Protein AF-A0A6P0S4K3-F1 (afdb_monomer)

Mean predicted aligned error: 12.16 Å

Secondary structure (DSSP, 8-state):
--B-STTTS-EEEE-TT-TTSBTTBEEEEEEEEEEE-TT-EEEEEEETTS-EEEEEEP--TTEEEEEEEEEEEEEEEEESGGGPPP--TTT--EEEEEEEEEPPP--------S-THHHHHHHHHHHHHHGGGS--

Radius of gyration: 24.84 Å; Cα contacts (8 Å, |Δi|>4): 291; chains: 1; bounding box: 32×40×87 Å

Nearest PDB structures (foldseek):
  7tl6-assembly2_B  TM=4.312E-01  e=3.578E-01  Mus musculus
  4xvh-assembly1_A  TM=4.071E-01  e=1.833E-01  Chaetomium
  7tl6-assembly1_A  TM=4.275E-01  e=6.246E-01  Mus musculus
  7ou8-assembly1_AAA  TM=5.231E-01  e=4.908E+00  Bacteroides thetaiotaomicron VPI-5482
  6zlx-assembly1_A  TM=2.315E-01  e=1.523E+00  Homo sapiens

Foldseek 3Di:
DKDWPLQQKKDKDFACPDPQEHNLGFFKKKWWFQAWFPVWKWWWWQFSVRDIDIDTDDRDHGDMDMDGDPSHTGMTIIDDPPNDMRPGRPGIGTMTHDIDTHHPPPCPDPDDPPDPVVVVVVVVVVVVVVVVPPDD

Sequence (136 aa):
PLYCAGCNGSFLLDFTSTSVGNDSGVFGVGFDVGRQNVFGTFAFVTFGDGSTDNFLVPERVTAFWGLTSDLLISSIHFGLENGESNTDNDVQRMALDNLTIGSARTSTEVPEPASPLAFLTFGAAAAGTVLKKQAA

Structure (mmCIF, N/CA/C/O backbone):
data_AF-A0A6P0S4K3-F1
#
_entry.id   AF-A0A6P0S4K3-F1
#
loop_
_atom_site.group_PDB
_atom_site.id
_atom_site.type_symbol
_atom_site.label_atom_id
_atom_site.label_alt_id
_atom_site.label_comp_id
_atom_site.label_asym_id
_atom_site.label_entity_id
_atom_site.label_seq_id
_atom_site.pdbx_PDB_ins_code
_atom_site.Cartn_x
_atom_site.Cartn_y
_atom_site.Cartn_z
_atom_site.occupancy
_atom_site.B_iso_or_equiv
_atom_site.auth_seq_id
_atom_site.auth_comp_id
_atom_site.auth_asym_id
_atom_site.auth_atom_id
_atom_site.pdbx_PDB_model_num
ATOM 1 N N . PRO A 1 1 ? 12.907 -10.240 7.567 1.00 66.50 1 PRO A N 1
ATOM 2 C CA . PRO A 1 1 ? 13.527 -10.825 6.360 1.00 66.50 1 PRO A CA 1
ATOM 3 C C . PRO A 1 1 ? 12.970 -10.116 5.135 1.00 66.50 1 PRO A C 1
ATOM 5 O O . PRO A 1 1 ? 11.758 -10.109 4.950 1.00 66.50 1 PRO A O 1
ATOM 8 N N . LEU A 1 2 ? 13.854 -9.528 4.329 1.00 84.88 2 LEU A N 1
ATOM 9 C CA . LEU A 1 2 ? 13.482 -8.713 3.178 1.00 84.88 2 LEU A CA 1
ATOM 10 C C . LEU A 1 2 ? 12.657 -9.511 2.154 1.00 84.88 2 LEU A C 1
ATOM 12 O O . LEU A 1 2 ? 13.146 -10.490 1.587 1.00 84.88 2 LEU A O 1
ATOM 16 N N . TYR A 1 3 ? 11.430 -9.068 1.893 1.00 87.31 3 TYR A N 1
ATOM 17 C CA . TYR A 1 3 ? 10.564 -9.594 0.846 1.00 87.31 3 TYR A CA 1
ATOM 18 C C . TYR A 1 3 ? 10.733 -8.786 -0.443 1.00 87.31 3 TYR A C 1
ATOM 20 O O . TYR A 1 3 ? 10.620 -7.561 -0.437 1.00 87.31 3 TYR A O 1
ATOM 28 N N . CYS A 1 4 ? 10.969 -9.475 -1.560 1.00 82.62 4 CYS A N 1
ATOM 29 C CA . CYS A 1 4 ? 10.865 -8.897 -2.896 1.00 82.62 4 CYS A CA 1
ATOM 30 C C . CYS A 1 4 ? 10.283 -9.924 -3.873 1.00 82.62 4 CYS A C 1
ATOM 32 O O . CYS A 1 4 ? 10.743 -11.066 -3.938 1.00 82.62 4 CYS A O 1
ATOM 34 N N . ALA A 1 5 ? 9.293 -9.520 -4.668 1.00 77.25 5 ALA A N 1
ATOM 35 C CA . ALA A 1 5 ? 8.714 -10.361 -5.712 1.00 77.25 5 ALA A CA 1
ATOM 36 C C . ALA A 1 5 ? 9.625 -10.352 -6.950 1.00 77.25 5 ALA A C 1
ATOM 38 O O . ALA A 1 5 ? 9.503 -9.521 -7.846 1.00 77.25 5 ALA A O 1
ATOM 39 N N . GLY A 1 6 ? 10.646 -11.212 -6.947 1.00 70.00 6 GLY A N 1
ATOM 40 C CA . GLY A 1 6 ? 11.636 -11.270 -8.029 1.00 70.00 6 GLY A CA 1
ATOM 41 C C . GLY A 1 6 ? 12.527 -10.025 -8.139 1.00 70.00 6 GLY A C 1
ATOM 42 O O . GLY A 1 6 ? 13.258 -9.900 -9.114 1.00 70.00 6 GLY A O 1
ATOM 43 N N . CYS A 1 7 ? 12.475 -9.114 -7.153 1.00 67.94 7 CYS A N 1
ATOM 44 C CA . CYS A 1 7 ? 13.267 -7.878 -7.046 1.00 67.94 7 CYS A CA 1
ATOM 45 C C . CYS A 1 7 ? 13.245 -6.953 -8.289 1.00 67.94 7 CYS A C 1
ATOM 47 O O . CYS A 1 7 ? 14.064 -6.033 -8.367 1.00 67.94 7 CYS A O 1
ATOM 49 N N . ASN A 1 8 ? 12.292 -7.184 -9.195 1.00 64.25 8 ASN A N 1
ATOM 50 C CA . ASN A 1 8 ? 12.103 -6.513 -10.485 1.00 64.25 8 ASN A CA 1
ATOM 51 C C . ASN A 1 8 ? 10.626 -6.143 -10.731 1.00 64.25 8 ASN A C 1
ATOM 53 O O . ASN A 1 8 ? 10.298 -5.589 -11.775 1.00 64.25 8 ASN A O 1
ATOM 57 N N . GLY A 1 9 ? 9.719 -6.547 -9.838 1.00 69.38 9 GLY A N 1
ATOM 58 C CA . GLY A 1 9 ? 8.324 -6.732 -10.199 1.00 69.38 9 GLY A CA 1
ATOM 59 C C . GLY A 1 9 ? 7.370 -6.240 -9.137 1.00 69.38 9 GLY A C 1
ATOM 60 O O . GLY A 1 9 ? 7.575 -6.431 -7.936 1.00 69.38 9 GLY A O 1
ATOM 61 N N . SER A 1 10 ? 6.322 -5.609 -9.640 1.00 84.62 10 SER A N 1
ATOM 62 C CA . SER A 1 10 ? 5.129 -5.246 -8.907 1.00 84.62 10 SER A CA 1
ATOM 63 C C . SER A 1 10 ? 4.549 -6.420 -8.134 1.00 84.62 10 SER A C 1
ATOM 65 O O . SER A 1 10 ? 4.626 -7.574 -8.561 1.00 84.62 10 SER A O 1
ATOM 67 N N . PHE A 1 11 ? 3.955 -6.125 -6.986 1.00 89.69 11 PHE A N 1
ATOM 68 C CA . PHE A 1 11 ? 3.259 -7.125 -6.192 1.00 89.69 11 PHE A CA 1
ATOM 69 C C . PHE A 1 11 ? 2.092 -6.504 -5.444 1.00 89.69 11 PHE A C 1
ATOM 71 O O . PHE A 1 11 ? 2.097 -5.319 -5.105 1.00 89.69 11 PHE A O 1
ATOM 78 N N . LEU A 1 12 ? 1.100 -7.346 -5.178 1.00 93.19 12 LEU A N 1
ATOM 79 C CA . LEU A 1 12 ? -0.090 -7.001 -4.426 1.00 93.19 12 LEU A CA 1
ATOM 80 C C . LEU A 1 12 ? 0.044 -7.526 -2.999 1.00 93.19 12 LEU A C 1
ATOM 82 O O . LEU A 1 12 ? 0.328 -8.707 -2.788 1.00 93.19 12 LEU A O 1
ATOM 86 N N . LEU A 1 13 ? -0.195 -6.653 -2.028 1.00 94.88 13 LEU A N 1
ATOM 87 C CA . LEU A 1 13 ? -0.540 -7.053 -0.672 1.00 94.88 13 LEU A CA 1
ATOM 88 C C . LEU A 1 13 ? -2.058 -6.987 -0.529 1.00 94.88 13 LEU A C 1
ATOM 90 O O . LEU A 1 13 ? -2.640 -5.922 -0.726 1.00 94.88 13 LEU A O 1
ATOM 94 N N . ASP A 1 14 ? -2.674 -8.114 -0.190 1.00 96.75 14 ASP A N 1
ATOM 95 C CA . ASP A 1 14 ? -4.106 -8.237 0.080 1.00 96.75 14 ASP A CA 1
ATOM 96 C C . ASP A 1 14 ? -4.325 -8.418 1.587 1.00 96.75 14 ASP A C 1
ATOM 98 O O . ASP A 1 14 ? -3.719 -9.288 2.221 1.00 96.75 14 ASP A O 1
ATOM 102 N N . PHE A 1 15 ? -5.172 -7.568 2.164 1.00 97.62 15 PHE A N 1
ATOM 103 C CA . PHE A 1 15 ? -5.478 -7.534 3.590 1.00 97.62 15 PHE A CA 1
ATOM 104 C C . PHE A 1 15 ? -6.905 -7.983 3.915 1.00 97.62 15 PHE A C 1
ATOM 106 O O . PHE A 1 15 ? -7.294 -7.932 5.079 1.00 97.62 15 PHE A O 1
ATOM 113 N N . THR A 1 16 ? -7.674 -8.463 2.936 1.00 96.12 16 THR A N 1
ATOM 114 C CA . THR A 1 16 ? -9.056 -8.938 3.141 1.00 96.12 16 THR A CA 1
ATOM 115 C C . THR A 1 16 ? -9.134 -10.314 3.814 1.00 96.12 16 THR A C 1
ATOM 117 O O . THR A 1 16 ? -10.187 -10.707 4.303 1.00 96.12 16 THR A O 1
ATOM 120 N N . SER A 1 17 ? -8.012 -11.042 3.901 1.00 94.56 17 SER A N 1
ATOM 121 C CA . SER A 1 17 ? -7.923 -12.383 4.503 1.00 94.56 17 SER A CA 1
ATOM 122 C C . SER A 1 17 ? -6.881 -12.464 5.633 1.00 94.56 17 SER A C 1
ATOM 124 O O . SER A 1 17 ? -6.106 -13.421 5.724 1.00 94.56 17 SER A O 1
ATOM 126 N N . THR A 1 18 ? -6.830 -11.458 6.509 1.00 91.44 18 THR A N 1
ATOM 127 C CA . THR A 1 18 ? -5.901 -11.410 7.655 1.00 91.44 18 THR A CA 1
ATOM 128 C C . THR A 1 18 ? -6.611 -11.526 9.003 1.00 91.44 18 THR A C 1
ATOM 130 O O . THR A 1 18 ? -7.740 -11.079 9.167 1.00 91.44 18 THR A O 1
ATOM 133 N N . SER A 1 19 ? -5.925 -12.066 10.016 1.00 92.50 19 SER A N 1
ATOM 134 C CA . SER A 1 19 ? -6.440 -12.157 11.392 1.00 92.50 19 SER A CA 1
ATOM 135 C C . SER A 1 19 ? -6.407 -10.831 12.165 1.00 92.50 19 SER A C 1
ATOM 137 O O . SER A 1 19 ? -6.845 -10.783 13.310 1.00 92.50 19 SER A O 1
ATOM 139 N N . VAL A 1 20 ? -5.814 -9.781 11.586 1.00 90.88 20 VAL A N 1
ATOM 140 C CA . VAL A 1 20 ? -5.626 -8.458 12.214 1.00 90.88 20 VAL A CA 1
ATOM 141 C C . VAL A 1 20 ? -6.648 -7.433 11.697 1.00 90.88 20 VAL A C 1
ATOM 143 O O . VAL A 1 20 ? -6.693 -6.311 12.183 1.00 90.88 20 VAL A O 1
ATOM 146 N N . GLY A 1 21 ? -7.470 -7.790 10.713 1.00 91.31 21 GLY A N 1
ATOM 147 C CA . GLY A 1 21 ? -8.444 -6.905 10.076 1.00 91.31 21 GLY A CA 1
ATOM 148 C C . GLY A 1 21 ? -9.831 -7.534 10.023 1.00 91.31 21 GLY A C 1
ATOM 149 O O . GLY A 1 21 ? -10.176 -8.389 10.839 1.00 91.31 21 GLY A O 1
ATOM 150 N N . ASN A 1 22 ? -10.618 -7.097 9.050 1.00 92.88 22 ASN A N 1
ATOM 151 C CA . ASN A 1 22 ? -11.867 -7.734 8.648 1.00 92.88 22 ASN A CA 1
ATOM 152 C C . ASN A 1 22 ? -11.896 -7.885 7.117 1.00 92.88 22 ASN A C 1
ATOM 154 O O . ASN A 1 22 ? -10.925 -7.554 6.438 1.00 92.88 22 ASN A O 1
ATOM 158 N N . ASP A 1 23 ? -13.026 -8.338 6.578 1.00 95.06 23 ASP A N 1
ATOM 159 C CA . ASP A 1 23 ? -13.201 -8.570 5.139 1.00 95.06 23 ASP A CA 1
ATOM 160 C C . ASP A 1 23 ? -13.061 -7.292 4.282 1.00 95.06 23 ASP A C 1
ATOM 162 O O . ASP A 1 23 ? -12.895 -7.371 3.068 1.00 95.06 23 ASP A O 1
ATOM 166 N N . SER A 1 24 ? -13.104 -6.105 4.896 1.00 95.38 24 SER A N 1
ATOM 167 C CA . SER A 1 24 ? -12.876 -4.807 4.247 1.00 95.38 24 SER A CA 1
ATOM 168 C C . SER A 1 24 ? -11.422 -4.320 4.344 1.00 95.38 24 SER A C 1
ATOM 170 O O . SER A 1 24 ? -11.077 -3.320 3.716 1.00 95.38 24 SER A O 1
ATOM 172 N N . GLY A 1 25 ? -10.558 -5.005 5.102 1.00 96.38 25 GLY A N 1
ATOM 173 C CA . GLY A 1 25 ? -9.129 -4.714 5.208 1.00 96.38 25 GLY A CA 1
ATOM 174 C C . GLY A 1 25 ? -8.638 -4.400 6.624 1.00 96.38 25 GLY A C 1
ATOM 175 O O . GLY A 1 25 ? -9.231 -4.788 7.635 1.00 96.38 25 GLY A O 1
ATOM 176 N N . VAL A 1 26 ? -7.510 -3.691 6.697 1.00 97.44 26 VAL A N 1
ATOM 177 C CA . VAL A 1 26 ? -6.837 -3.288 7.946 1.00 97.44 26 VAL A CA 1
ATOM 178 C C . VAL A 1 26 ? -6.836 -1.772 8.109 1.00 97.44 26 VAL A C 1
ATOM 180 O O . VAL A 1 26 ? -6.854 -1.032 7.137 1.00 97.44 26 VAL A O 1
ATOM 183 N N . PHE A 1 27 ? -6.777 -1.276 9.340 1.00 96.88 27 PHE A N 1
ATOM 184 C CA . PHE A 1 27 ? -6.751 0.169 9.589 1.00 96.88 27 PHE A CA 1
ATOM 185 C C . PHE A 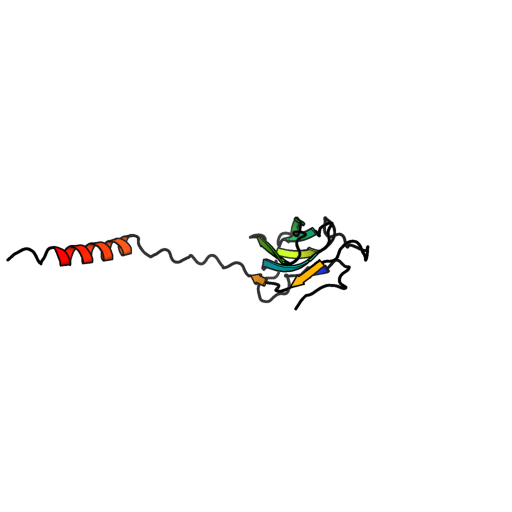1 27 ? -5.416 0.805 9.218 1.00 96.88 27 PHE A C 1
ATOM 187 O O . PHE A 1 27 ? -5.383 1.921 8.707 1.00 96.88 27 PHE A O 1
ATOM 194 N N . GLY A 1 28 ? -4.317 0.112 9.509 1.00 96.94 28 GLY A N 1
ATOM 195 C CA . GLY A 1 28 ? -2.974 0.628 9.299 1.00 96.94 28 GLY A CA 1
ATOM 196 C C . GLY A 1 28 ? -2.055 -0.407 8.683 1.00 96.94 28 GLY A C 1
ATOM 197 O O . GLY A 1 28 ? -2.113 -1.584 9.043 1.00 96.94 28 GLY A O 1
ATOM 198 N N . VAL A 1 29 ? -1.188 0.061 7.791 1.00 97.69 29 VAL A N 1
ATOM 199 C CA . VAL A 1 29 ? -0.111 -0.708 7.168 1.00 97.69 29 VAL A CA 1
ATOM 200 C C . VAL A 1 29 ? 1.170 0.111 7.241 1.00 97.69 29 VAL A C 1
ATOM 202 O O . VAL A 1 29 ? 1.158 1.308 6.967 1.00 97.69 29 VAL A O 1
ATOM 205 N N . GLY A 1 30 ? 2.288 -0.524 7.571 1.00 95.50 30 GLY A N 1
ATOM 206 C CA . GLY A 1 30 ? 3.606 0.089 7.481 1.00 95.50 30 GLY A CA 1
ATOM 207 C C . GLY A 1 30 ? 4.711 -0.943 7.326 1.00 95.50 30 GLY A C 1
ATOM 208 O O . GLY A 1 30 ? 4.524 -2.109 7.660 1.00 95.50 30 GLY A O 1
ATOM 209 N N . PHE A 1 31 ? 5.848 -0.534 6.783 1.00 93.12 31 PHE A N 1
ATOM 210 C CA . PHE A 1 31 ? 6.996 -1.406 6.547 1.00 93.12 31 PHE A CA 1
ATOM 211 C C . PHE A 1 31 ? 8.276 -0.585 6.373 1.00 93.12 31 PHE A C 1
ATOM 213 O O . PHE A 1 31 ? 8.245 0.613 6.076 1.00 93.12 31 PHE A O 1
ATOM 220 N N . ASP A 1 32 ? 9.409 -1.263 6.508 1.00 91.31 32 ASP A N 1
ATOM 221 C CA . ASP A 1 32 ? 10.712 -0.717 6.163 1.00 91.31 32 ASP A CA 1
ATOM 222 C C . ASP A 1 32 ? 10.977 -0.908 4.665 1.00 91.31 32 ASP A C 1
ATOM 224 O O . ASP A 1 32 ? 10.902 -2.016 4.126 1.00 91.31 32 ASP A O 1
ATOM 228 N N . VAL A 1 33 ? 11.316 0.181 3.979 1.00 87.62 33 VAL A N 1
ATOM 229 C CA . VAL A 1 33 ? 11.730 0.190 2.575 1.00 87.62 33 VAL A CA 1
ATOM 230 C C . VAL A 1 33 ? 13.167 -0.329 2.499 1.00 87.62 33 VAL A C 1
ATOM 232 O O . VAL A 1 33 ? 14.136 0.381 2.793 1.00 87.62 33 VAL A O 1
ATOM 235 N N . GLY A 1 34 ? 13.318 -1.598 2.125 1.00 79.38 34 GLY A N 1
ATOM 236 C CA . GLY A 1 34 ? 14.613 -2.276 2.122 1.00 79.38 34 GLY A CA 1
ATOM 237 C C . GLY A 1 34 ? 15.416 -2.077 0.837 1.00 79.38 34 GLY A C 1
ATOM 238 O O . GLY A 1 34 ? 16.640 -1.961 0.886 1.00 79.38 34 GLY A O 1
ATOM 239 N N . ARG A 1 35 ? 14.750 -2.004 -0.322 1.00 75.38 35 ARG A N 1
ATOM 240 C CA . ARG A 1 35 ? 15.341 -1.548 -1.593 1.00 75.38 35 ARG A CA 1
ATOM 241 C C . ARG A 1 35 ? 14.281 -0.833 -2.406 1.00 75.38 35 ARG A C 1
ATOM 243 O O . ARG A 1 35 ? 13.183 -1.362 -2.555 1.00 75.38 35 ARG A O 1
ATOM 250 N N . GLN A 1 36 ? 14.652 0.309 -2.970 1.00 69.44 36 GLN A N 1
ATOM 251 C CA . GLN A 1 36 ? 13.799 1.021 -3.902 1.00 69.44 36 GLN A CA 1
ATOM 252 C C . GLN A 1 36 ? 14.579 1.530 -5.114 1.00 69.44 36 GLN A C 1
ATOM 254 O O . GLN A 1 36 ? 15.798 1.703 -5.080 1.00 69.44 36 GLN A O 1
ATOM 259 N N . ASN A 1 37 ? 13.837 1.725 -6.192 1.00 67.62 37 ASN A N 1
ATOM 260 C CA . ASN A 1 37 ? 14.230 2.389 -7.416 1.00 67.62 37 ASN A CA 1
ATOM 261 C C . ASN A 1 37 ? 14.514 3.897 -7.250 1.00 67.62 37 ASN A C 1
ATOM 263 O O . ASN A 1 37 ? 13.861 4.573 -6.461 1.00 67.62 37 ASN A O 1
ATOM 267 N N . VAL A 1 38 ? 15.408 4.423 -8.092 1.00 66.69 38 VAL A N 1
ATOM 268 C CA . VAL A 1 38 ? 15.688 5.858 -8.270 1.00 66.69 38 VAL A CA 1
ATOM 269 C C . VAL A 1 38 ? 14.572 6.630 -8.983 1.00 66.69 38 VAL A C 1
ATOM 271 O O . VAL A 1 38 ? 14.538 7.845 -8.871 1.00 66.69 38 VAL A O 1
ATOM 274 N N . PHE A 1 39 ? 13.6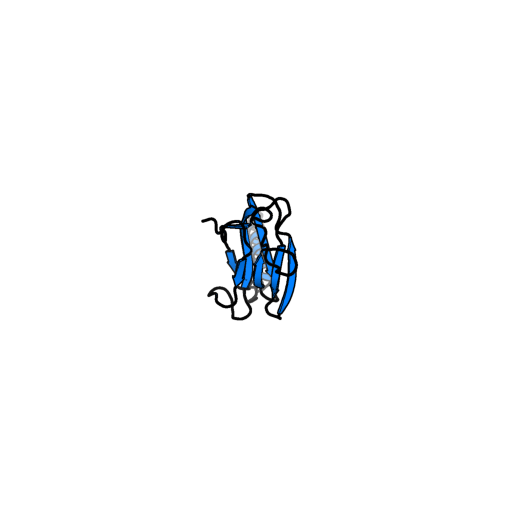73 5.958 -9.712 1.00 70.00 39 PHE A N 1
ATOM 275 C CA . PHE A 1 39 ? 12.487 6.585 -10.322 1.00 70.00 39 PHE A CA 1
ATOM 276 C C . PHE A 1 39 ? 11.228 6.458 -9.450 1.00 70.00 39 PHE A C 1
ATOM 278 O O . PHE A 1 39 ? 10.119 6.698 -9.923 1.00 70.00 39 PHE A O 1
ATOM 285 N N . GLY A 1 40 ? 11.382 6.029 -8.194 1.00 77.31 40 GLY A N 1
ATOM 286 C CA . GLY A 1 40 ? 10.271 5.809 -7.278 1.00 77.31 40 GLY A CA 1
ATOM 287 C C . GLY A 1 40 ? 9.438 4.561 -7.591 1.00 77.31 40 GLY A C 1
ATOM 288 O O . GLY A 1 40 ? 9.690 3.796 -8.529 1.00 77.31 40 GLY A O 1
ATOM 289 N N . THR A 1 41 ? 8.460 4.317 -6.723 1.00 86.00 41 THR A N 1
ATOM 290 C CA . THR A 1 41 ? 7.455 3.250 -6.830 1.00 86.00 41 THR A CA 1
ATOM 291 C C . THR A 1 41 ? 6.157 3.794 -6.258 1.00 86.00 41 THR A C 1
ATOM 293 O O . THR A 1 41 ? 6.176 4.457 -5.217 1.00 86.00 41 THR A O 1
ATOM 296 N N . PHE A 1 42 ? 5.045 3.516 -6.929 1.00 90.62 42 PHE A N 1
ATOM 297 C CA . PHE A 1 42 ? 3.724 3.859 -6.431 1.00 90.62 42 PHE A CA 1
ATOM 298 C C . PHE A 1 42 ? 3.183 2.728 -5.566 1.00 90.62 42 PHE A C 1
ATOM 300 O O . PHE A 1 42 ? 3.296 1.555 -5.916 1.00 90.62 42 PHE A O 1
ATOM 307 N N . ALA A 1 43 ? 2.597 3.102 -4.437 1.00 93.62 43 ALA A N 1
ATOM 308 C CA . ALA A 1 43 ? 1.666 2.295 -3.676 1.00 93.62 43 ALA A CA 1
ATOM 309 C C . ALA A 1 43 ? 0.256 2.707 -4.112 1.00 93.62 43 ALA A C 1
ATOM 311 O O . ALA A 1 43 ? -0.262 3.730 -3.659 1.00 93.62 43 ALA A O 1
ATOM 312 N N . PHE A 1 44 ? -0.339 1.937 -5.020 1.00 97.00 44 PHE A N 1
ATOM 313 C CA . PHE A 1 44 ? -1.738 2.098 -5.394 1.00 97.00 44 PHE A CA 1
ATOM 314 C C . PHE A 1 44 ? -2.606 1.389 -4.357 1.00 97.00 44 PHE A C 1
ATOM 316 O O . PHE A 1 44 ? -2.573 0.163 -4.228 1.00 97.00 44 PHE A O 1
ATOM 323 N N . VAL A 1 45 ? -3.324 2.177 -3.567 1.00 98.50 45 VAL A N 1
ATOM 324 C CA . VAL A 1 45 ? -4.102 1.711 -2.421 1.00 98.50 45 VAL A CA 1
ATOM 325 C C . VAL A 1 45 ? -5.556 1.576 -2.835 1.00 98.50 45 VAL A C 1
ATOM 327 O O . VAL A 1 45 ? -6.114 2.492 -3.432 1.00 98.50 45 VAL A O 1
ATOM 330 N N . THR A 1 46 ? -6.179 0.457 -2.479 1.00 98.62 46 THR A N 1
ATOM 331 C CA . THR A 1 46 ? -7.631 0.269 -2.563 1.00 98.62 46 THR A CA 1
ATOM 332 C C . THR A 1 46 ? -8.196 0.230 -1.152 1.00 98.62 46 THR A C 1
ATOM 334 O O . THR A 1 46 ? -7.742 -0.560 -0.317 1.00 98.62 46 THR A O 1
ATOM 337 N N . PHE A 1 47 ? -9.181 1.075 -0.872 1.00 98.50 47 PHE A N 1
ATOM 338 C CA . PHE A 1 47 ? -9.833 1.144 0.431 1.00 98.50 47 PHE A CA 1
ATOM 339 C C . PHE A 1 47 ? -11.025 0.184 0.526 1.00 98.50 47 PHE A C 1
ATOM 341 O O . PHE A 1 47 ? -11.468 -0.373 -0.479 1.00 98.50 47 PHE A O 1
ATOM 348 N N . GLY A 1 48 ? -11.550 -0.028 1.733 1.00 97.06 48 GLY A N 1
ATOM 349 C CA . GLY A 1 48 ? -12.658 -0.951 1.990 1.00 97.06 48 GLY A CA 1
ATOM 350 C C . GLY A 1 48 ? -13.979 -0.573 1.308 1.00 97.06 48 GLY A C 1
ATOM 351 O O . GLY A 1 48 ? -14.827 -1.439 1.110 1.00 97.06 48 GLY A O 1
ATOM 352 N N . ASP A 1 49 ? -14.151 0.690 0.906 1.00 97.25 49 ASP A N 1
ATOM 353 C CA . ASP A 1 49 ? -15.291 1.164 0.106 1.00 97.25 49 ASP A CA 1
ATOM 354 C C . ASP A 1 49 ? -15.073 1.034 -1.417 1.00 97.25 49 ASP A C 1
ATOM 356 O O . ASP A 1 49 ? -15.951 1.385 -2.206 1.00 97.25 49 ASP A O 1
ATOM 360 N N . GLY A 1 50 ? -13.911 0.523 -1.835 1.00 97.62 50 GLY A N 1
ATOM 361 C CA . GLY A 1 50 ? -13.509 0.382 -3.232 1.00 97.62 50 GLY A CA 1
ATOM 362 C C . GLY A 1 50 ? -12.916 1.646 -3.858 1.00 97.62 50 GLY A C 1
ATOM 363 O O . GLY A 1 50 ? -12.513 1.599 -5.021 1.00 97.62 50 GLY A O 1
ATOM 364 N N . SER A 1 51 ? -12.834 2.764 -3.128 1.00 98.38 51 SER A N 1
ATOM 365 C CA . SER A 1 51 ? -12.100 3.944 -3.593 1.00 98.38 51 SER A CA 1
ATOM 366 C C . SER A 1 51 ? -10.593 3.673 -3.639 1.00 98.38 51 SER A C 1
ATOM 368 O O . 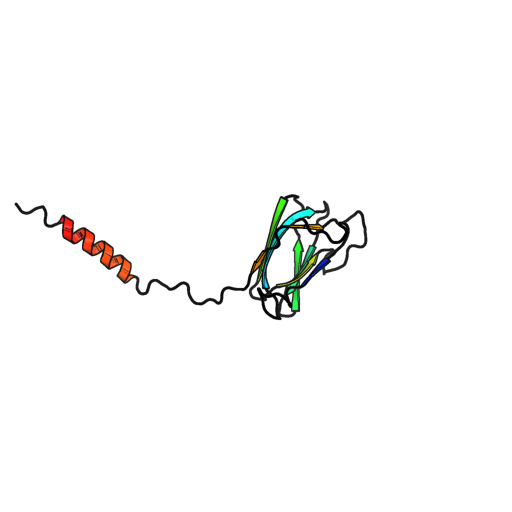SER A 1 51 ? -10.085 2.751 -2.993 1.00 98.38 51 SER A O 1
ATOM 370 N N . THR A 1 52 ? -9.865 4.457 -4.435 1.00 98.62 52 THR A N 1
ATOM 371 C CA . THR A 1 52 ? -8.436 4.230 -4.678 1.00 98.62 52 THR A CA 1
ATOM 372 C C . THR A 1 52 ? -7.627 5.512 -4.625 1.00 98.62 52 THR A C 1
ATOM 374 O O . THR A 1 52 ? -8.123 6.561 -5.035 1.00 98.62 52 THR A O 1
ATOM 377 N N . ASP A 1 53 ? -6.367 5.409 -4.207 1.00 98.31 53 ASP A N 1
ATOM 378 C CA . ASP A 1 53 ? -5.427 6.532 -4.201 1.00 98.31 53 ASP A CA 1
ATOM 379 C C . ASP A 1 53 ? -3.988 6.071 -4.497 1.00 98.31 53 ASP A C 1
ATOM 381 O O . ASP A 1 53 ? -3.631 4.907 -4.293 1.00 98.31 53 ASP A O 1
ATOM 385 N N . ASN A 1 54 ? -3.160 6.984 -5.006 1.00 96.94 54 ASN A N 1
ATOM 386 C CA . ASN A 1 54 ? -1.768 6.732 -5.368 1.00 96.94 54 ASN A CA 1
ATOM 387 C C . ASN A 1 54 ? -0.830 7.446 -4.396 1.00 96.94 54 ASN A C 1
ATOM 389 O O . ASN A 1 54 ? -0.805 8.674 -4.320 1.00 96.94 54 ASN A O 1
ATOM 393 N N . PHE A 1 55 ? 0.033 6.683 -3.728 1.00 94.31 55 PHE A N 1
ATOM 394 C CA . PHE A 1 55 ? 1.063 7.241 -2.857 1.00 94.31 55 PHE A CA 1
ATOM 395 C C . PHE A 1 55 ? 2.451 6.929 -3.392 1.00 94.31 55 PHE A C 1
ATOM 397 O O . PHE A 1 55 ? 2.772 5.785 -3.706 1.00 94.31 55 PHE A O 1
ATOM 404 N N . LEU A 1 56 ? 3.312 7.942 -3.442 1.00 89.69 56 LEU A N 1
ATOM 405 C CA . LEU A 1 56 ? 4.726 7.720 -3.713 1.00 89.69 56 LEU A CA 1
ATOM 406 C C . LEU A 1 56 ? 5.397 7.112 -2.483 1.00 89.69 56 LEU A C 1
ATOM 408 O O . LEU A 1 56 ? 5.339 7.667 -1.381 1.00 89.69 56 LEU A O 1
ATOM 412 N N . VAL A 1 57 ? 6.075 5.985 -2.683 1.00 87.62 57 VAL A N 1
ATOM 413 C CA . VAL A 1 57 ? 6.964 5.425 -1.668 1.00 87.62 57 VAL A CA 1
ATOM 414 C C . VAL A 1 57 ? 8.309 6.169 -1.747 1.00 87.62 57 VAL A C 1
ATOM 416 O O . VAL A 1 57 ? 8.852 6.296 -2.848 1.00 87.62 57 VAL A O 1
ATOM 419 N N . PRO A 1 58 ? 8.853 6.687 -0.631 1.00 77.94 58 PRO A N 1
ATOM 420 C CA . PRO A 1 58 ? 10.073 7.489 -0.634 1.00 77.94 58 PRO A CA 1
ATOM 421 C C . PRO A 1 58 ? 11.302 6.714 -1.114 1.00 77.94 58 PRO A C 1
ATOM 423 O O . PRO A 1 58 ? 11.719 5.782 -0.442 1.00 77.94 58 PRO A O 1
ATOM 426 N N . GLU A 1 59 ? 11.970 7.208 -2.162 1.00 72.69 59 GLU A N 1
ATOM 427 C CA . GLU A 1 59 ? 13.136 6.617 -2.864 1.00 72.69 59 GLU A CA 1
ATOM 428 C C . GLU A 1 59 ? 14.363 6.249 -1.997 1.00 72.69 59 GLU A C 1
ATOM 430 O O . GLU A 1 59 ? 15.367 5.731 -2.492 1.00 72.69 59 GLU A O 1
ATOM 435 N N . ARG A 1 60 ? 14.342 6.544 -0.697 1.00 66.38 60 ARG A N 1
ATOM 436 C CA . ARG A 1 60 ? 15.478 6.323 0.196 1.00 66.38 60 ARG A CA 1
ATOM 437 C C . ARG A 1 60 ? 15.492 4.875 0.675 1.0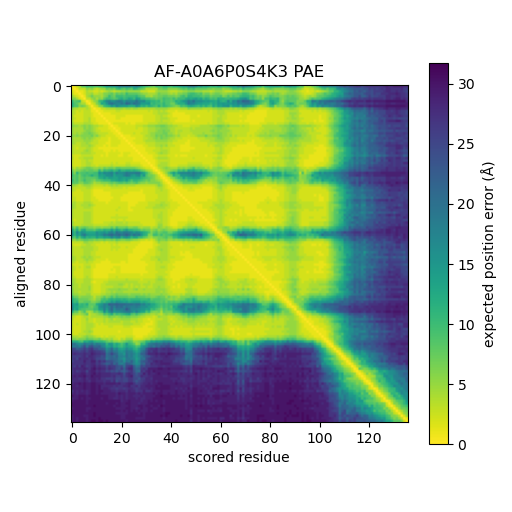0 66.38 60 ARG A C 1
ATOM 439 O O . ARG A 1 60 ? 14.618 4.447 1.423 1.00 66.38 60 ARG A O 1
ATOM 446 N N . VAL A 1 61 ? 16.557 4.153 0.322 1.00 62.62 61 VAL A N 1
ATOM 447 C CA . VAL A 1 61 ? 16.956 2.930 1.032 1.00 62.62 61 VAL A CA 1
ATOM 448 C C . VAL A 1 61 ? 17.041 3.235 2.531 1.00 62.62 61 VAL A C 1
ATOM 450 O O . VAL A 1 61 ? 17.680 4.216 2.903 1.00 62.62 61 VAL A O 1
ATOM 453 N N . THR A 1 62 ? 16.375 2.414 3.353 1.00 70.56 62 THR A N 1
ATOM 454 C CA . THR A 1 62 ? 16.230 2.549 4.819 1.00 70.56 62 THR A CA 1
ATOM 455 C C . THR A 1 62 ? 15.295 3.668 5.298 1.00 70.56 62 THR A C 1
ATOM 457 O O . THR A 1 62 ? 15.633 4.416 6.218 1.00 70.56 62 THR A O 1
ATOM 460 N N . ALA A 1 63 ? 14.116 3.792 4.691 1.00 82.69 63 ALA A N 1
ATOM 461 C CA . ALA A 1 63 ? 13.020 4.614 5.206 1.00 82.69 63 ALA A CA 1
ATOM 462 C C . ALA A 1 63 ? 11.870 3.736 5.713 1.00 82.69 63 ALA A C 1
ATOM 464 O O . ALA A 1 63 ? 11.670 2.633 5.216 1.00 82.69 63 ALA A O 1
ATOM 465 N N . PHE A 1 64 ? 11.094 4.243 6.667 1.00 90.12 64 PHE A N 1
ATOM 466 C CA . PHE A 1 64 ? 9.796 3.667 7.006 1.00 90.12 64 PHE A CA 1
ATOM 467 C C . PHE A 1 64 ? 8.719 4.331 6.146 1.00 90.12 64 PHE A C 1
ATOM 469 O O . PHE A 1 64 ? 8.700 5.559 6.019 1.00 90.12 64 PHE A O 1
ATOM 476 N N . TRP A 1 65 ? 7.813 3.534 5.587 1.00 91.94 65 TRP A N 1
ATOM 477 C CA . TRP A 1 65 ? 6.592 4.022 4.953 1.00 91.94 65 TRP A CA 1
ATOM 478 C C . TRP A 1 65 ? 5.384 3.401 5.641 1.00 91.94 65 TRP A C 1
ATOM 480 O O . TRP A 1 65 ? 5.396 2.218 5.979 1.00 91.94 65 TRP A O 1
ATOM 490 N N . GLY A 1 66 ? 4.330 4.190 5.830 1.00 95.00 66 GLY A N 1
ATOM 491 C CA . GLY A 1 66 ? 3.086 3.689 6.386 1.00 95.00 66 GLY A CA 1
ATOM 492 C C . GLY A 1 66 ? 1.902 4.603 6.118 1.00 95.00 66 GLY A C 1
ATOM 493 O O . GLY A 1 66 ? 2.058 5.793 5.842 1.00 95.00 66 GLY A O 1
ATOM 494 N N . LEU A 1 67 ? 0.719 4.011 6.215 1.00 96.31 67 LEU A N 1
ATOM 495 C CA . LEU A 1 67 ? -0.573 4.630 5.975 1.00 96.31 67 LEU A CA 1
ATOM 496 C C . LEU A 1 67 ? -1.584 4.099 6.995 1.00 96.31 67 LEU A C 1
ATOM 498 O O . LEU A 1 67 ? -1.581 2.912 7.324 1.00 96.31 67 LEU A O 1
ATOM 502 N N . THR A 1 68 ? -2.474 4.973 7.455 1.00 96.75 68 THR A N 1
ATOM 503 C CA . THR A 1 68 ? -3.677 4.605 8.212 1.00 96.75 68 THR A CA 1
ATOM 504 C C . THR A 1 68 ? -4.905 5.208 7.546 1.00 96.75 68 THR A C 1
ATOM 506 O O . THR A 1 68 ? -4.822 6.329 7.046 1.00 96.75 68 THR A O 1
ATOM 509 N N . SER A 1 69 ? -6.038 4.508 7.566 1.00 95.81 69 SER A N 1
ATOM 510 C CA . SER A 1 69 ? -7.298 5.007 7.007 1.00 95.81 69 SER A CA 1
ATOM 511 C C . SER A 1 69 ? -8.511 4.445 7.744 1.00 95.81 69 SER A C 1
ATOM 513 O O . SER A 1 69 ? -8.596 3.239 7.983 1.00 95.81 69 SER A O 1
ATOM 515 N N . ASP A 1 70 ? -9.484 5.313 8.034 1.00 94.69 70 ASP A N 1
ATOM 516 C CA . ASP A 1 70 ? -10.794 4.917 8.571 1.00 94.69 70 ASP A CA 1
ATOM 517 C C . ASP A 1 70 ? -11.652 4.177 7.532 1.00 94.69 70 ASP A C 1
ATOM 519 O O . ASP A 1 70 ? -12.541 3.413 7.901 1.00 94.69 70 ASP A O 1
ATOM 523 N N . LEU A 1 71 ? -11.356 4.344 6.236 1.00 96.44 71 LEU A N 1
ATOM 524 C CA . LEU A 1 71 ? -11.988 3.574 5.157 1.00 96.44 71 LEU A CA 1
ATOM 525 C C . LEU A 1 71 ? -11.462 2.133 5.073 1.00 96.44 71 LEU A C 1
ATOM 527 O O . LEU A 1 71 ? -11.980 1.349 4.282 1.00 96.44 71 LEU A O 1
ATOM 531 N N . LEU A 1 72 ? -10.460 1.793 5.894 1.00 97.12 72 LEU A N 1
ATOM 532 C CA . LEU A 1 72 ? -9.689 0.551 5.870 1.00 97.12 72 LEU A CA 1
ATOM 533 C C . LEU A 1 72 ? -8.909 0.364 4.564 1.00 97.12 72 LEU A C 1
ATOM 535 O O . LEU A 1 72 ? -9.337 0.731 3.478 1.00 97.12 72 LEU A O 1
ATOM 539 N N . ILE A 1 73 ? -7.716 -0.199 4.676 1.00 98.38 73 ILE A N 1
ATOM 540 C CA . ILE A 1 73 ? -6.820 -0.519 3.572 1.00 98.38 73 ILE A CA 1
ATOM 541 C C . ILE A 1 73 ? -7.092 -1.973 3.191 1.00 98.38 73 ILE A C 1
ATOM 543 O O . ILE A 1 73 ? -6.713 -2.885 3.931 1.00 98.38 73 ILE A O 1
ATOM 547 N N . SER A 1 74 ? -7.759 -2.188 2.057 1.00 98.19 74 SER A N 1
ATOM 548 C CA . SER A 1 74 ? -8.083 -3.530 1.557 1.00 98.19 74 SER A CA 1
ATOM 549 C C . SER A 1 74 ? -6.893 -4.162 0.838 1.00 98.19 74 SER A C 1
ATOM 551 O O . SER A 1 74 ? -6.551 -5.312 1.103 1.00 98.19 74 SER A O 1
ATOM 553 N N . SER A 1 75 ? -6.200 -3.393 -0.007 1.00 98.19 75 SER A N 1
ATOM 554 C CA . SER A 1 75 ? -5.008 -3.856 -0.712 1.00 98.19 75 SER A CA 1
ATOM 555 C C . SER A 1 75 ? -4.057 -2.724 -1.078 1.00 98.19 75 SER A C 1
ATOM 557 O O . SER A 1 75 ? -4.473 -1.573 -1.226 1.00 98.19 75 SER A O 1
ATOM 559 N N . ILE A 1 76 ? -2.782 -3.066 -1.269 1.00 96.88 76 ILE A N 1
ATOM 560 C CA . ILE A 1 76 ? -1.759 -2.164 -1.807 1.00 96.88 76 ILE A CA 1
ATOM 561 C C . ILE A 1 76 ? -1.049 -2.864 -2.960 1.00 96.88 76 ILE A C 1
ATOM 563 O O . ILE A 1 76 ? -0.387 -3.884 -2.757 1.00 96.88 76 ILE A O 1
ATOM 567 N N . HIS A 1 77 ? -1.156 -2.301 -4.160 1.00 94.88 77 HIS A N 1
ATOM 568 C CA . HIS A 1 77 ? -0.387 -2.730 -5.318 1.00 94.88 77 HIS A CA 1
ATOM 569 C C . HIS A 1 77 ? 0.846 -1.836 -5.465 1.00 94.88 77 HIS A C 1
ATOM 571 O O . HIS A 1 77 ? 0.733 -0.638 -5.719 1.00 94.88 77 HIS A O 1
ATOM 577 N N . PHE A 1 78 ? 2.033 -2.418 -5.297 1.00 90.56 78 PHE A N 1
ATOM 578 C CA . PHE A 1 78 ? 3.286 -1.724 -5.573 1.00 90.56 78 PHE A CA 1
ATOM 579 C C . PHE A 1 78 ? 3.643 -1.833 -7.047 1.00 90.56 78 PHE A C 1
ATOM 581 O O . PHE A 1 78 ? 3.734 -2.942 -7.568 1.00 90.56 78 PHE A O 1
ATOM 588 N N . GLY A 1 79 ? 3.900 -0.709 -7.707 1.00 89.12 79 GLY A N 1
ATOM 589 C CA . GLY A 1 79 ? 4.242 -0.692 -9.126 1.00 89.12 79 GLY A CA 1
ATOM 590 C C . GLY A 1 79 ? 4.260 0.705 -9.729 1.00 89.12 79 GLY A C 1
ATOM 591 O O . GLY A 1 79 ? 4.787 1.655 -9.139 1.00 89.12 79 GLY A O 1
ATOM 592 N N . LEU A 1 80 ? 3.690 0.798 -10.926 1.00 87.56 80 LEU A N 1
ATOM 593 C CA . LEU A 1 80 ? 3.416 2.051 -11.609 1.00 87.56 80 LEU A CA 1
ATOM 594 C C . LEU A 1 80 ? 2.133 2.686 -11.050 1.00 87.56 80 LEU A C 1
ATOM 596 O O . LEU A 1 80 ? 1.379 2.076 -10.288 1.00 87.56 80 LEU A O 1
ATOM 600 N N . GLU A 1 81 ? 1.906 3.942 -11.421 1.00 90.19 81 GLU A N 1
ATOM 601 C CA . GLU A 1 81 ? 0.695 4.671 -11.051 1.00 90.19 81 GLU A CA 1
ATOM 602 C C . GLU A 1 81 ? -0.567 3.901 -11.482 1.00 90.19 81 GLU A C 1
ATOM 604 O O . GLU A 1 81 ? -0.577 3.223 -12.510 1.00 90.19 81 GLU A O 1
ATOM 609 N N . ASN A 1 82 ? -1.636 4.009 -10.689 1.00 93.44 82 ASN A N 1
ATOM 610 C CA . ASN A 1 82 ? -2.927 3.341 -10.901 1.00 93.44 82 ASN A CA 1
ATOM 611 C C . ASN A 1 82 ? -2.879 1.805 -10.829 1.00 93.44 82 ASN A C 1
ATOM 613 O O . ASN A 1 82 ? -3.780 1.133 -11.326 1.00 93.44 82 ASN A O 1
ATOM 617 N N . GLY A 1 83 ? -1.848 1.244 -10.191 1.00 89.44 83 GLY A N 1
ATOM 618 C CA . GLY A 1 83 ? -1.728 -0.200 -9.998 1.00 89.44 83 GLY A CA 1
ATOM 619 C C . GLY A 1 83 ? -1.298 -0.939 -11.262 1.00 89.44 83 GLY A C 1
ATOM 620 O O . GLY A 1 83 ? -1.526 -2.141 -11.379 1.00 89.44 83 GLY A O 1
ATOM 621 N N . GLU A 1 84 ? -0.678 -0.245 -12.210 1.00 89.19 84 GLU A N 1
ATOM 622 C CA . GLU A 1 84 ? -0.073 -0.888 -13.366 1.00 89.19 84 GLU A CA 1
ATOM 623 C C . GLU A 1 84 ? 1.194 -1.652 -12.948 1.00 89.19 84 GLU A C 1
ATOM 625 O O . GLU A 1 84 ? 1.982 -1.222 -12.096 1.00 89.19 84 GLU A O 1
ATOM 630 N N . SER A 1 85 ? 1.396 -2.827 -13.544 1.00 85.56 85 SER A N 1
ATOM 631 C CA . SER A 1 85 ? 2.577 -3.637 -13.258 1.00 85.56 85 SER A CA 1
ATOM 632 C C . SER A 1 85 ? 3.788 -3.113 -14.016 1.00 85.56 85 SER A C 1
ATOM 634 O O . SER A 1 85 ? 3.739 -2.907 -15.229 1.00 85.56 85 SER A O 1
ATOM 636 N N . ASN A 1 86 ? 4.915 -2.980 -13.325 1.00 77.44 86 ASN A N 1
ATOM 637 C CA . ASN A 1 86 ? 6.178 -2.777 -14.008 1.00 77.44 86 ASN A CA 1
ATOM 638 C C . ASN A 1 86 ? 6.631 -4.092 -14.658 1.00 77.44 86 ASN A C 1
ATOM 640 O O . ASN A 1 86 ? 6.836 -5.097 -13.976 1.00 77.44 86 ASN A O 1
ATOM 644 N N . THR A 1 87 ? 6.792 -4.072 -15.980 1.00 74.25 87 THR A N 1
ATOM 645 C CA . THR A 1 87 ? 7.325 -5.197 -16.765 1.00 74.25 87 THR A CA 1
ATOM 646 C C . THR A 1 87 ? 8.794 -5.016 -17.137 1.00 74.25 87 THR A C 1
ATOM 648 O O . THR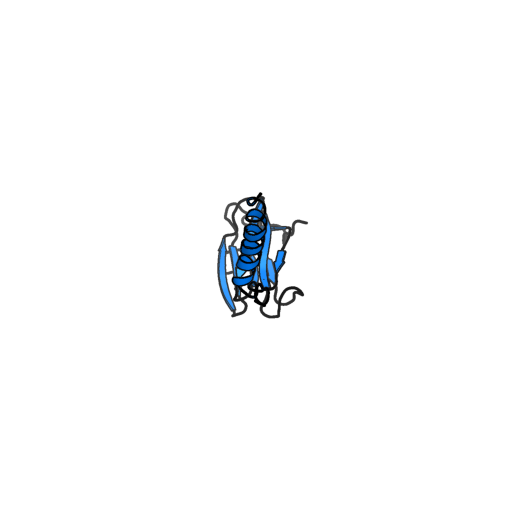 A 1 87 ? 9.418 -5.957 -17.628 1.00 74.25 87 THR A O 1
ATOM 651 N N . ASP A 1 88 ? 9.359 -3.836 -16.878 1.00 70.75 88 ASP A N 1
ATOM 652 C CA . ASP A 1 88 ? 10.763 -3.548 -17.124 1.00 70.75 88 ASP A CA 1
ATOM 653 C C . ASP A 1 88 ? 11.609 -4.038 -15.943 1.00 70.75 88 ASP A C 1
ATOM 655 O O . ASP A 1 88 ? 11.526 -3.541 -14.815 1.00 70.75 88 ASP A O 1
ATOM 659 N N . ASN A 1 89 ? 12.423 -5.052 -16.214 1.00 61.31 89 ASN A N 1
ATOM 660 C CA . ASN A 1 89 ? 13.244 -5.748 -15.235 1.00 61.31 89 ASN A CA 1
ATOM 661 C C . ASN A 1 89 ? 14.376 -4.896 -14.639 1.00 61.31 89 ASN A C 1
ATOM 663 O O . ASN A 1 89 ? 14.905 -5.281 -13.595 1.00 61.31 89 ASN A O 1
ATOM 667 N N . ASP A 1 90 ? 14.719 -3.762 -15.255 1.00 59.91 90 ASP A N 1
ATOM 668 C CA . ASP A 1 90 ? 15.796 -2.881 -14.797 1.00 59.91 90 ASP A CA 1
ATOM 669 C C . ASP A 1 90 ? 15.282 -1.588 -14.142 1.00 59.91 90 ASP A C 1
ATOM 671 O O . ASP A 1 90 ? 16.030 -0.926 -13.416 1.00 59.91 90 ASP A O 1
ATOM 675 N N . VAL A 1 91 ? 14.007 -1.233 -14.345 1.00 60.72 91 VAL A N 1
ATOM 676 C CA . VAL A 1 91 ? 13.517 0.120 -14.042 1.00 60.72 91 VAL A CA 1
ATOM 677 C C . VAL A 1 91 ? 12.792 0.241 -12.712 1.00 60.72 91 VAL A C 1
ATOM 679 O O . VAL A 1 91 ? 12.805 1.342 -12.188 1.00 60.72 91 VAL A O 1
ATOM 682 N N . GLN A 1 92 ? 12.230 -0.807 -12.091 1.00 66.94 92 GLN A N 1
ATOM 683 C CA . GLN A 1 92 ? 11.691 -0.695 -10.722 1.00 66.94 92 GLN A CA 1
ATOM 684 C C . GLN A 1 92 ? 11.987 -1.917 -9.855 1.00 66.94 92 GLN A C 1
ATOM 686 O O . GLN A 1 92 ? 11.569 -3.037 -10.137 1.00 66.94 92 GLN A O 1
ATOM 691 N N . ARG A 1 93 ? 12.671 -1.677 -8.734 1.00 76.19 93 ARG A N 1
ATOM 692 C CA . ARG A 1 93 ? 12.951 -2.675 -7.700 1.00 76.19 93 ARG A CA 1
ATOM 693 C C . ARG A 1 93 ? 12.268 -2.216 -6.431 1.00 76.19 93 ARG A C 1
ATOM 695 O O . ARG A 1 93 ? 12.572 -1.126 -5.960 1.00 76.19 93 ARG A O 1
ATOM 702 N N . MET A 1 94 ? 11.378 -3.035 -5.890 1.00 80.38 94 MET A N 1
ATOM 703 C CA . MET A 1 94 ? 10.728 -2.775 -4.612 1.00 80.38 94 MET A CA 1
ATOM 704 C C . MET A 1 94 ? 10.925 -3.979 -3.705 1.00 80.38 94 MET A C 1
ATOM 706 O O . MET A 1 94 ? 10.666 -5.123 -4.089 1.00 80.38 94 MET A O 1
ATOM 710 N N . ALA A 1 95 ? 11.425 -3.712 -2.508 1.00 85.69 95 ALA A N 1
ATOM 711 C CA . ALA A 1 95 ? 11.563 -4.704 -1.467 1.00 85.69 95 ALA A CA 1
ATOM 712 C C . ALA A 1 95 ? 11.190 -4.082 -0.125 1.00 85.69 95 ALA A C 1
ATOM 714 O O . ALA A 1 95 ? 11.655 -2.988 0.206 1.00 85.69 95 ALA A O 1
ATOM 715 N N . LEU A 1 96 ? 10.388 -4.807 0.644 1.00 89.00 96 LEU A N 1
ATOM 716 C CA . LEU A 1 96 ? 9.931 -4.391 1.964 1.00 89.00 96 LEU A CA 1
ATOM 717 C C . LEU A 1 96 ? 10.390 -5.378 3.032 1.00 89.00 96 LEU A C 1
ATOM 719 O O . LEU A 1 96 ? 10.563 -6.566 2.763 1.00 89.00 96 LEU A O 1
ATOM 723 N N . ASP A 1 97 ? 10.590 -4.890 4.245 1.00 90.31 97 ASP A N 1
ATOM 724 C CA . ASP A 1 97 ? 10.808 -5.711 5.435 1.00 90.31 97 ASP A CA 1
ATOM 725 C C . ASP A 1 97 ? 9.927 -5.200 6.582 1.00 90.31 97 ASP A C 1
ATOM 727 O O . ASP A 1 97 ? 9.379 -4.101 6.514 1.00 90.31 97 ASP A O 1
ATOM 731 N N . ASN A 1 98 ? 9.779 -6.004 7.636 1.00 93.06 98 ASN A N 1
ATOM 732 C CA . ASN A 1 98 ? 9.074 -5.632 8.865 1.00 93.06 98 ASN A CA 1
ATOM 733 C C . ASN A 1 98 ? 7.643 -5.109 8.631 1.00 93.06 98 ASN A C 1
ATOM 735 O O . ASN A 1 98 ? 7.222 -4.119 9.234 1.00 93.06 98 ASN A O 1
ATOM 739 N N . LEU A 1 99 ? 6.883 -5.792 7.763 1.00 93.94 99 LEU A N 1
ATOM 740 C CA . LEU A 1 99 ? 5.473 -5.481 7.531 1.00 93.94 99 LEU A CA 1
ATOM 741 C C . LEU A 1 99 ? 4.699 -5.510 8.855 1.00 93.94 99 LEU A C 1
ATOM 743 O O . LEU A 1 99 ? 4.581 -6.543 9.514 1.00 93.94 99 LEU A O 1
ATOM 747 N N . THR A 1 100 ? 4.148 -4.358 9.204 1.00 95.38 100 THR A N 1
ATOM 748 C CA . THR A 1 100 ? 3.311 -4.120 10.369 1.00 95.38 100 THR A CA 1
ATOM 749 C C . THR A 1 100 ? 1.912 -3.782 9.883 1.00 95.38 100 THR A C 1
ATOM 751 O O . THR A 1 100 ? 1.731 -2.869 9.080 1.00 95.38 100 THR A O 1
ATOM 754 N N . ILE A 1 101 ? 0.918 -4.512 10.379 1.00 96.31 101 ILE A N 1
ATOM 755 C CA . ILE A 1 101 ? -0.498 -4.249 10.116 1.00 96.31 101 ILE A CA 1
ATOM 756 C C . ILE A 1 101 ? -1.250 -4.109 11.434 1.00 96.31 101 ILE A C 1
ATOM 758 O O . ILE A 1 101 ? -0.870 -4.718 12.436 1.00 96.31 101 ILE A O 1
ATOM 762 N N . GLY A 1 102 ? -2.310 -3.306 11.440 1.00 94.19 102 GLY A N 1
ATOM 763 C CA . GLY A 1 102 ? -3.112 -3.062 12.635 1.00 94.19 102 GLY A CA 1
ATOM 764 C C . GLY A 1 102 ? -4.603 -2.964 12.340 1.00 94.19 102 GLY A C 1
ATOM 765 O O . GLY A 1 102 ? -5.009 -2.373 11.341 1.00 94.19 102 GLY A O 1
ATOM 766 N N . SER A 1 103 ? -5.417 -3.505 13.245 1.00 90.88 103 SER A N 1
ATOM 767 C CA . SER A 1 103 ? -6.848 -3.211 13.341 1.00 90.88 103 SER A CA 1
ATOM 768 C C . SER A 1 103 ? -7.053 -1.804 13.891 1.00 90.88 103 SER A C 1
ATOM 770 O O . SER A 1 103 ? -6.287 -1.358 14.754 1.00 90.88 103 SER A O 1
ATOM 772 N N . ALA A 1 104 ? -8.139 -1.140 13.490 1.00 78.31 104 ALA A N 1
ATOM 773 C CA . ALA A 1 104 ? -8.583 0.052 14.198 1.00 78.31 104 ALA A CA 1
ATOM 774 C C . ALA A 1 104 ? -8.844 -0.361 15.646 1.00 78.31 104 ALA A C 1
ATOM 776 O O . ALA A 1 104 ? -9.516 -1.366 15.898 1.00 78.31 104 ALA A O 1
ATOM 777 N N . ARG A 1 105 ? -8.318 0.392 16.617 1.00 61.78 105 ARG A N 1
ATOM 778 C CA . ARG A 1 105 ? -8.858 0.263 17.968 1.00 61.78 105 ARG A CA 1
ATOM 779 C C . ARG A 1 105 ? -10.294 0.740 17.867 1.00 61.78 105 ARG A C 1
ATOM 781 O O . ARG A 1 105 ? -10.519 1.896 17.519 1.00 61.78 105 ARG A O 1
ATOM 788 N N . THR A 1 106 ? -11.249 -0.140 18.164 1.00 59.09 106 THR A N 1
ATOM 789 C CA . THR A 1 106 ? -12.593 0.301 18.525 1.00 59.09 106 THR A CA 1
ATOM 790 C C . THR A 1 106 ? -12.396 1.436 19.512 1.00 59.09 106 THR A C 1
ATOM 792 O O . THR A 1 106 ? -11.677 1.261 20.500 1.00 59.09 106 THR A O 1
ATOM 795 N N . SER A 1 107 ? -12.943 2.608 19.217 1.00 53.84 107 SER A N 1
ATOM 796 C CA . SER A 1 107 ? -12.941 3.755 20.114 1.00 53.84 107 SER A CA 1
ATOM 797 C C . SER A 1 107 ? -13.821 3.456 21.332 1.00 53.84 107 SER A C 1
ATOM 799 O O . SER A 1 107 ? -14.773 4.171 21.620 1.00 53.84 107 SER A O 1
ATOM 801 N N . THR A 1 108 ? -13.546 2.376 22.058 1.00 51.19 108 THR A N 1
ATOM 802 C CA . THR A 1 108 ? -13.879 2.286 23.467 1.00 51.19 108 THR A CA 1
ATOM 803 C C . THR A 1 108 ? -12.928 3.265 24.128 1.00 51.19 108 THR A C 1
ATOM 805 O O . THR A 1 108 ? -11.791 2.917 24.444 1.00 51.19 108 THR A O 1
ATOM 808 N N . GLU A 1 109 ? -13.357 4.527 24.092 1.00 48.47 109 GLU A N 1
ATOM 809 C CA . GLU A 1 109 ? -13.111 5.574 25.068 1.00 48.47 109 GLU A CA 1
ATOM 810 C C . GLU A 1 109 ? -11.817 5.349 25.846 1.00 48.47 109 GLU A C 1
ATOM 812 O O . GLU A 1 109 ? -11.741 4.482 26.716 1.00 48.47 109 GLU A O 1
ATOM 817 N N . VAL A 1 110 ? -10.793 6.165 25.572 1.00 58.66 110 VAL A N 1
ATOM 818 C CA . VAL A 1 110 ? -9.829 6.473 26.634 1.00 58.66 110 VAL A CA 1
ATOM 819 C C . VAL A 1 110 ? -10.694 6.835 27.839 1.00 58.66 110 VAL A C 1
ATOM 821 O O . VAL A 1 110 ? -11.440 7.805 27.700 1.00 58.66 110 VAL A O 1
ATOM 824 N N . PRO A 1 111 ? -10.688 6.064 28.947 1.00 58.31 111 PRO A N 1
ATOM 825 C CA . PRO A 1 111 ? -11.559 6.370 30.063 1.00 58.31 111 PRO A CA 1
ATOM 826 C C . PRO A 1 111 ? -11.208 7.778 30.501 1.00 58.31 111 PRO A C 1
ATOM 828 O O . PRO A 1 111 ? -10.105 8.019 31.004 1.00 58.31 111 PRO A O 1
ATOM 831 N N . GLU A 1 112 ? -12.101 8.727 30.228 1.00 64.81 112 GLU A N 1
ATOM 832 C CA . GLU A 1 112 ? -11.924 10.057 30.762 1.00 64.81 112 GLU A CA 1
ATOM 833 C C . GLU A 1 112 ? -11.854 9.875 32.278 1.00 64.81 112 GLU A C 1
ATOM 835 O O . GLU A 1 112 ? -12.642 9.102 32.843 1.00 64.81 112 GLU A O 1
ATOM 840 N N . PRO A 1 113 ? -10.871 10.487 32.960 1.00 63.56 113 PRO A N 1
ATOM 841 C CA . PRO A 1 113 ? -10.818 10.401 34.405 1.00 63.56 113 PRO A CA 1
ATOM 842 C C . PRO A 1 113 ? -12.185 10.836 34.921 1.00 63.56 113 PRO A C 1
ATOM 844 O O . PRO A 1 113 ? -12.622 11.949 34.638 1.00 63.56 113 PRO A O 1
ATOM 847 N N . ALA A 1 114 ? -12.856 9.932 35.640 1.00 62.78 114 ALA A N 1
ATOM 848 C CA . ALA A 1 114 ? -14.290 9.978 35.920 1.00 62.78 114 ALA A CA 1
ATOM 8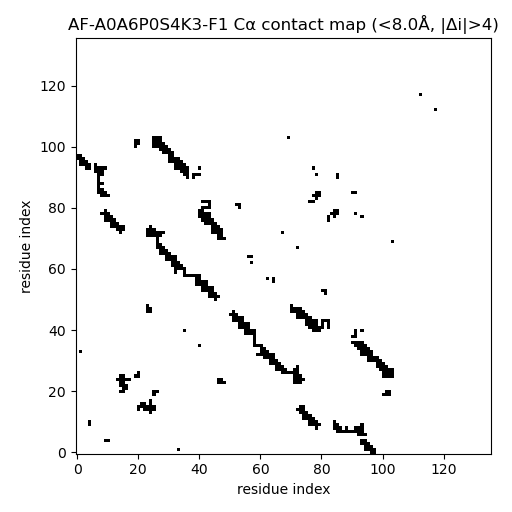49 C C . ALA A 1 114 ? -14.791 11.270 36.590 1.00 62.78 114 ALA A C 1
ATOM 851 O O . ALA A 1 114 ? -15.992 11.4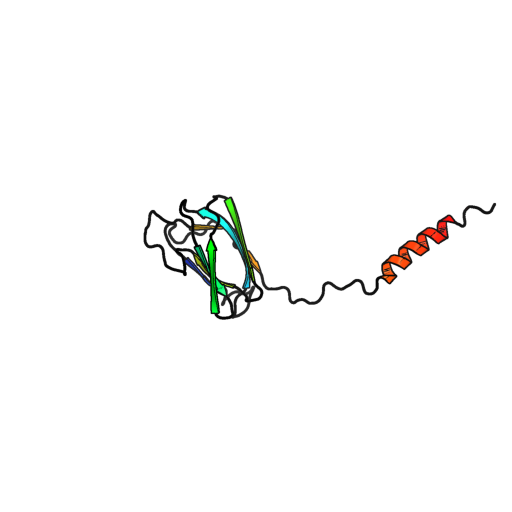29 36.774 1.00 62.78 114 ALA A O 1
ATOM 852 N N . SER A 1 115 ? -13.914 12.201 36.971 1.00 62.56 115 SER A N 1
ATOM 853 C CA . SER A 1 115 ? -14.245 13.599 37.231 1.00 62.56 115 SER A CA 1
ATOM 854 C C . SER A 1 115 ? -12.971 14.463 37.248 1.00 62.56 115 SER A C 1
ATOM 856 O O . SER A 1 115 ? -11.997 14.070 37.898 1.00 62.56 115 SER A O 1
ATOM 858 N N . PRO A 1 116 ? -12.983 15.704 36.721 1.00 57.22 116 PRO A N 1
ATOM 859 C CA . PRO A 1 116 ? -11.938 16.700 37.006 1.00 57.22 116 PRO A CA 1
ATOM 860 C C . PRO A 1 116 ? -11.788 17.006 38.514 1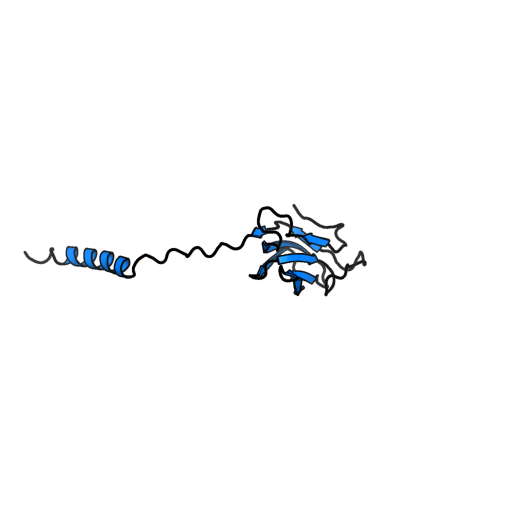.00 57.22 116 PRO A C 1
ATOM 862 O O . PRO A 1 116 ? -10.748 17.494 38.953 1.00 57.22 116 PRO A O 1
ATOM 865 N N . LEU A 1 117 ? -12.786 16.652 39.339 1.00 54.56 117 LEU A N 1
ATOM 866 C CA . LEU A 1 117 ? -12.719 16.728 40.803 1.00 54.56 117 LEU A CA 1
ATOM 867 C C . LEU A 1 117 ? -11.653 15.822 41.441 1.00 54.56 117 LEU A C 1
ATOM 869 O O . LEU A 1 117 ? -11.172 16.157 42.523 1.00 54.56 117 LEU A O 1
ATOM 873 N N . ALA A 1 118 ? -11.245 14.725 40.795 1.00 55.91 118 ALA A N 1
ATOM 874 C CA . ALA A 1 118 ? -10.237 13.822 41.357 1.00 55.91 118 ALA A CA 1
ATOM 875 C C . ALA A 1 118 ? -8.859 14.497 41.504 1.00 55.91 118 ALA A C 1
ATOM 877 O O . ALA A 1 118 ? -8.101 14.165 42.412 1.00 55.91 118 ALA A O 1
ATOM 878 N N . PHE A 1 119 ? -8.549 15.502 40.675 1.00 55.75 119 PHE A N 1
ATOM 879 C CA . PHE A 1 119 ? -7.322 16.295 40.810 1.00 55.75 119 PHE A CA 1
ATOM 880 C C . PHE A 1 119 ? -7.404 17.349 41.927 1.00 55.75 119 PHE A C 1
ATOM 882 O O . PHE A 1 119 ? -6.387 17.685 42.533 1.00 55.75 119 PHE A O 1
ATOM 889 N N . LEU A 1 120 ? -8.605 17.832 42.264 1.00 56.50 120 LEU A N 1
ATOM 890 C CA . LEU A 1 120 ? -8.797 18.823 43.330 1.00 56.50 120 LEU A CA 1
ATOM 891 C C . LEU A 1 120 ? -8.695 18.209 44.735 1.00 56.50 120 LEU A C 1
ATOM 893 O O . LEU A 1 120 ? -8.246 18.878 45.668 1.00 56.50 120 LEU A O 1
ATOM 897 N N . THR A 1 121 ? -9.037 16.928 44.899 1.00 55.66 121 THR A N 1
ATOM 898 C CA . THR A 1 121 ? -8.964 16.251 46.204 1.00 55.66 121 THR A CA 1
ATOM 899 C C . THR A 1 121 ? -7.530 15.976 46.660 1.00 55.66 121 THR A C 1
ATOM 901 O O . THR A 1 121 ? -7.251 16.061 47.856 1.00 55.66 121 THR A O 1
ATOM 904 N N . PHE A 1 122 ? -6.593 15.728 45.736 1.00 57.06 122 PHE A N 1
ATOM 905 C CA . PHE A 1 122 ? -5.174 15.577 46.090 1.00 57.06 122 PHE A CA 1
ATOM 906 C C . PHE A 1 122 ? -4.507 16.917 46.443 1.00 57.06 122 PHE A C 1
ATOM 908 O O . PHE A 1 122 ? -3.646 16.954 47.322 1.00 57.06 122 PHE A O 1
ATOM 915 N N . GLY A 1 123 ? -4.938 18.029 45.834 1.00 54.16 123 GLY A N 1
ATOM 916 C CA . GLY A 1 123 ? -4.425 19.367 46.153 1.00 54.16 123 GLY A CA 1
ATOM 917 C C . GLY A 1 123 ? -4.861 19.884 47.531 1.00 54.16 123 GLY A C 1
ATOM 918 O O . GLY A 1 123 ? -4.057 20.459 48.265 1.00 54.16 123 GLY A O 1
ATOM 919 N N . ALA A 1 124 ? -6.112 19.635 47.930 1.00 55.53 124 ALA A N 1
ATOM 920 C CA . ALA A 1 124 ? -6.642 20.116 49.210 1.00 55.53 124 ALA A CA 1
ATOM 921 C C . ALA A 1 124 ? -6.067 19.367 50.430 1.00 55.53 124 ALA A C 1
ATOM 923 O O . ALA A 1 124 ? -5.846 19.973 51.482 1.00 55.53 124 ALA A O 1
ATOM 924 N N . ALA A 1 125 ? -5.768 18.070 50.295 1.00 54.25 125 ALA A N 1
ATOM 925 C CA . ALA A 1 125 ? -5.188 17.278 51.381 1.00 54.25 125 ALA A CA 1
ATOM 926 C C . ALA A 1 125 ? -3.754 17.721 51.740 1.00 54.25 125 ALA A C 1
ATOM 928 O O . ALA A 1 125 ? -3.394 17.729 52.917 1.00 54.25 125 ALA A O 1
ATOM 929 N N . ALA A 1 126 ? -2.961 18.162 50.756 1.00 53.22 126 ALA A N 1
ATOM 930 C CA . ALA A 1 126 ? -1.596 18.645 50.981 1.00 53.22 126 ALA A CA 1
ATOM 931 C C . ALA A 1 126 ? -1.547 20.022 51.677 1.00 53.22 126 ALA A C 1
ATOM 933 O O . ALA A 1 126 ? -0.648 20.282 52.478 1.00 53.22 126 ALA A O 1
ATOM 934 N N . ALA A 1 127 ? -2.531 20.896 51.433 1.00 53.50 127 ALA A N 1
ATOM 935 C CA . ALA A 1 127 ? -2.605 22.211 52.077 1.00 53.50 127 ALA A CA 1
ATOM 936 C C . ALA A 1 127 ? -3.042 22.134 53.557 1.00 53.50 127 ALA A C 1
ATOM 938 O O . ALA A 1 127 ? -2.578 22.918 54.388 1.00 53.50 127 ALA A O 1
ATOM 939 N N . GLY A 1 128 ? -3.886 21.160 53.918 1.00 51.69 128 GLY A N 1
ATOM 940 C CA . GLY A 1 128 ? -4.391 20.995 55.287 1.00 51.69 128 GLY A CA 1
ATOM 941 C C . GLY A 1 128 ? -3.340 20.542 56.311 1.00 51.69 128 GLY A C 1
ATOM 942 O O . GLY A 1 128 ? -3.460 20.850 57.498 1.00 51.69 128 GLY A O 1
ATOM 943 N N . THR A 1 129 ? -2.284 19.846 55.880 1.00 50.91 129 THR A N 1
ATOM 944 C CA . THR A 1 129 ? -1.223 19.357 56.781 1.00 50.91 129 THR A CA 1
ATOM 945 C C . THR A 1 129 ? -0.132 20.385 57.075 1.00 50.91 129 THR A C 1
ATOM 947 O O . THR A 1 129 ? 0.575 20.243 58.072 1.00 50.91 129 THR A O 1
ATOM 950 N N . VAL A 1 130 ? 0.002 21.436 56.260 1.00 51.22 130 VAL A N 1
ATOM 951 C CA . VAL A 1 130 ? 1.029 22.477 56.459 1.00 51.22 130 VAL A CA 1
ATOM 952 C C . VAL A 1 130 ? 0.573 23.535 57.474 1.00 51.22 130 VAL A C 1
ATOM 954 O O . VAL A 1 130 ? 1.384 24.032 58.251 1.00 51.22 130 VAL A O 1
ATOM 957 N N . LEU A 1 131 ? -0.732 23.809 57.569 1.00 51.56 131 LEU A N 1
ATOM 958 C CA . LEU A 1 131 ? -1.276 24.848 58.459 1.00 51.56 131 LEU A CA 1
ATOM 959 C C . LEU A 1 131 ? -1.371 24.450 59.945 1.00 51.56 131 LEU A C 1
ATOM 961 O O . LEU A 1 131 ? -1.528 25.320 60.794 1.00 51.56 131 LEU A O 1
ATOM 965 N N . LYS A 1 132 ? -1.227 23.165 60.302 1.00 47.09 132 LYS A N 1
ATOM 966 C CA . LYS A 1 132 ? -1.273 22.721 61.713 1.00 47.09 132 LYS A CA 1
ATOM 967 C C . LYS A 1 132 ? 0.057 22.819 62.471 1.00 47.09 132 LYS A C 1
ATOM 969 O O . LYS A 1 132 ? 0.081 22.522 63.660 1.00 47.09 132 LYS A O 1
ATOM 974 N N . LYS A 1 133 ? 1.157 23.228 61.826 1.00 47.84 133 LYS A N 1
ATOM 975 C CA . LYS A 1 133 ? 2.483 23.336 62.472 1.00 47.84 133 LYS A CA 1
ATOM 976 C C . LYS A 1 133 ? 2.883 24.749 62.921 1.00 47.84 133 LYS A C 1
ATOM 978 O O . LYS A 1 133 ? 3.996 24.919 63.404 1.00 47.84 133 LYS A O 1
ATOM 983 N N . GLN A 1 134 ? 1.996 25.739 62.814 1.00 49.97 134 GLN A N 1
ATOM 984 C CA . GLN A 1 134 ? 2.233 27.107 63.295 1.00 49.97 134 GLN A CA 1
ATOM 985 C C . GLN A 1 134 ? 1.137 27.546 64.274 1.00 49.97 134 GLN A C 1
ATOM 987 O O . GLN A 1 134 ? 0.358 28.450 64.000 1.00 49.97 134 GLN A O 1
ATOM 992 N N . ALA A 1 135 ? 1.052 26.864 65.412 1.00 50.56 135 ALA A N 1
ATOM 993 C CA . ALA A 1 135 ? 0.373 27.360 66.606 1.00 50.56 135 ALA A CA 1
ATOM 994 C C . ALA A 1 135 ? 1.000 26.668 67.825 1.00 50.56 135 ALA A C 1
ATOM 996 O O . ALA A 1 135 ? 0.517 25.631 68.279 1.00 50.56 135 ALA A O 1
ATOM 997 N N . ALA A 1 136 ? 2.128 27.209 68.280 1.00 40.09 136 ALA A N 1
ATOM 998 C CA . ALA A 1 136 ? 2.736 26.976 69.585 1.00 40.09 136 ALA A CA 1
ATOM 999 C C . ALA A 1 136 ? 3.427 28.275 70.008 1.00 40.09 136 ALA A C 1
ATOM 1001 O O . ALA A 1 136 ? 4.074 28.883 69.123 1.00 40.09 136 ALA A O 1
#

Solvent-accessible surface area (backbone atoms only — not comparable to full-atom values): 7560 Å² total; per-residue (Å²): 117,80,45,49,56,83,53,20,32,45,48,74,47,76,29,43,84,42,96,55,38,43,78,43,11,19,23,31,44,31,30,36,32,63,37,54,18,94,80,40,41,22,38,19,34,32,29,43,82,68,52,72,51,76,40,80,49,74,53,49,66,79,36,79,50,71,53,72,41,95,59,18,42,22,31,37,25,37,23,35,74,89,50,37,71,44,82,49,70,87,63,36,31,49,26,40,22,72,79,44,73,34,49,67,76,73,84,73,60,80,76,67,72,95,46,82,61,66,63,52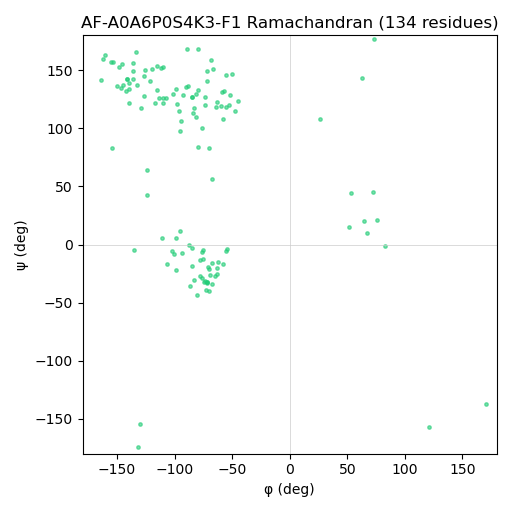,58,62,56,53,58,61,56,61,66,61,67,73,77,77,82,131

pLDDT: mean 79.54, std 17.07, range [40.09, 98.62]